Protein AF-A0A9N9SP13-F1 (afdb_monomer)

Sequence (137 aa):
MFTTKSRHESIASAFSNCKQQSDLKALKTDQYPTENHGEEDGYGEEEIQNLCKRFKLNNTKISNCFRGYVEANSPSRVPKDLISMLNCTKPIPCSSSECERSFSLISEIMTDLRTRFLTRHVSSLIFIKQHIPSINE

Radius of gyration: 21.67 Å; Cα contacts (8 Å, |Δi|>4): 60; chains: 1; bounding box: 56×26×66 Å

Organism: Diabrotica balteata (NCBI:txid107213)

Foldseek 3Di:
DDDDPPPPPPPPVCVPVVLLLVLCVLVPPVPQDPDCPPDDDLRSLVSLQVLCVVVVHDSVVQSVQVVVCSVVSDPPDRDPSVVVSVVVCVVDDSDCVVVVVLVVVLCVCDDPVNPPDDPVVSVVVSVCVVPPPPPDD

Structure (mmCIF, N/CA/C/O backbone):
data_AF-A0A9N9SP13-F1
#
_entry.id   AF-A0A9N9SP13-F1
#
loop_
_atom_site.group_PDB
_atom_site.id
_atom_site.type_symbol
_atom_site.label_atom_id
_atom_site.label_alt_id
_atom_site.label_comp_id
_atom_site.label_asym_id
_atom_site.label_entity_id
_atom_site.label_seq_id
_atom_site.pdbx_PDB_ins_code
_atom_site.Cartn_x
_atom_site.Cartn_y
_atom_site.Cartn_z
_atom_site.occupancy
_atom_site.B_iso_or_equiv
_atom_site.auth_seq_id
_atom_site.auth_comp_id
_atom_site.auth_asym_id
_atom_site.auth_atom_id
_atom_site.pd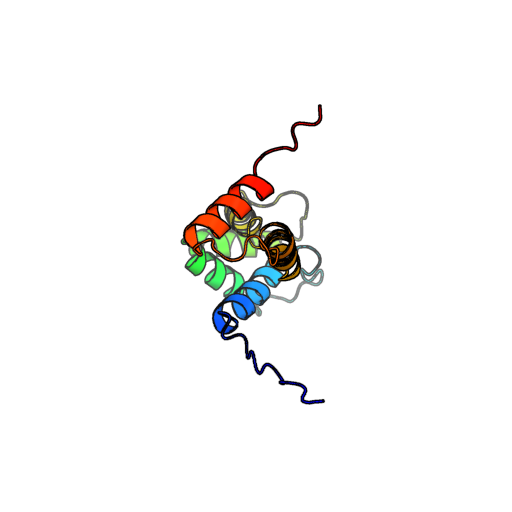bx_PDB_model_num
ATOM 1 N N . MET A 1 1 ? 2.811 15.475 45.172 1.00 37.50 1 MET A N 1
ATOM 2 C CA . MET A 1 1 ? 2.350 15.619 43.775 1.00 37.50 1 MET A CA 1
ATOM 3 C C . MET A 1 1 ? 3.271 14.765 42.918 1.00 37.50 1 MET A C 1
ATOM 5 O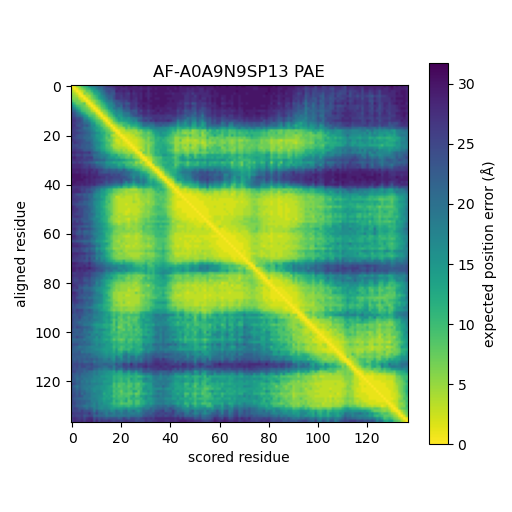 O . MET A 1 1 ? 4.391 15.173 42.652 1.00 37.50 1 MET A O 1
ATOM 9 N N . PHE A 1 2 ? 2.871 13.526 42.632 1.00 32.44 2 PHE A N 1
ATOM 10 C CA . PHE A 1 2 ? 3.700 12.561 41.906 1.00 32.44 2 PHE A CA 1
ATOM 11 C C . PHE A 1 2 ? 3.215 12.504 40.459 1.00 32.44 2 PHE A C 1
ATOM 13 O O . PHE A 1 2 ? 2.083 12.101 40.208 1.00 32.44 2 PHE A O 1
ATOM 20 N N . THR A 1 3 ? 4.042 12.955 39.518 1.00 44.81 3 THR A N 1
ATOM 21 C CA . THR A 1 3 ? 3.758 12.842 38.086 1.00 44.81 3 THR A CA 1
ATOM 22 C C . THR A 1 3 ? 4.311 11.508 37.591 1.00 44.81 3 THR A C 1
ATOM 24 O O . THR A 1 3 ? 5.516 11.263 37.592 1.00 44.81 3 THR A O 1
ATOM 27 N N . THR A 1 4 ? 3.431 10.597 37.188 1.00 44.50 4 THR A N 1
ATOM 28 C CA . THR A 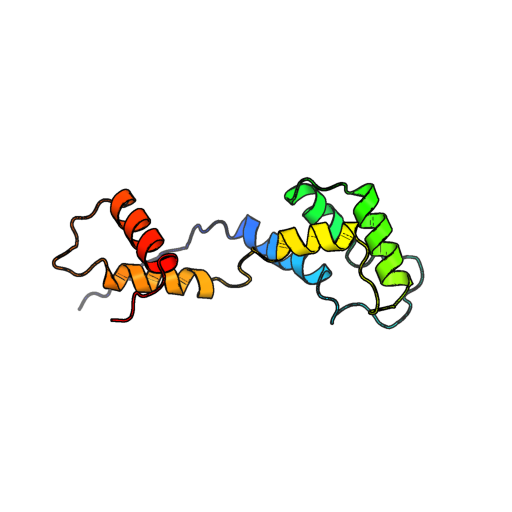1 4 ? 3.830 9.362 36.511 1.00 44.50 4 THR A CA 1
ATOM 29 C C . THR A 1 4 ? 4.219 9.702 35.076 1.00 44.50 4 THR A C 1
ATOM 31 O O . THR A 1 4 ? 3.358 9.996 34.247 1.00 44.50 4 THR A O 1
ATOM 34 N N . LYS A 1 5 ? 5.519 9.679 34.759 1.00 41.41 5 LYS A N 1
ATOM 35 C CA . LYS A 1 5 ? 5.977 9.692 33.364 1.00 41.41 5 LYS A CA 1
ATOM 36 C C . LYS A 1 5 ? 5.597 8.363 32.712 1.00 41.41 5 LYS A C 1
ATOM 38 O O . LYS A 1 5 ? 6.216 7.337 32.971 1.00 41.41 5 LYS A O 1
ATOM 43 N N . SER A 1 6 ? 4.585 8.401 31.851 1.00 36.47 6 SER A N 1
ATOM 44 C CA . SER A 1 6 ? 4.293 7.333 30.897 1.00 36.47 6 SER A CA 1
ATOM 45 C C . SER A 1 6 ? 5.443 7.243 29.891 1.00 36.47 6 SER A C 1
ATOM 47 O O . SER A 1 6 ? 5.594 8.110 29.030 1.00 36.47 6 SER A O 1
ATOM 49 N N . ARG A 1 7 ? 6.262 6.195 29.998 1.00 42.34 7 ARG A N 1
ATOM 50 C CA . ARG A 1 7 ? 7.212 5.798 28.955 1.00 42.34 7 ARG A CA 1
ATOM 51 C C . ARG A 1 7 ? 6.489 4.867 27.984 1.00 42.34 7 ARG A C 1
ATOM 53 O O . ARG A 1 7 ? 6.734 3.668 27.963 1.00 42.34 7 ARG A O 1
ATOM 60 N N . HIS A 1 8 ? 5.565 5.418 27.205 1.00 41.88 8 HIS A N 1
ATOM 61 C CA . HIS A 1 8 ? 5.104 4.743 25.999 1.00 41.88 8 HIS A CA 1
ATOM 62 C C . HIS A 1 8 ? 6.120 5.042 24.895 1.00 41.88 8 HIS A C 1
ATOM 64 O O . HIS A 1 8 ? 5.969 5.981 24.121 1.00 41.88 8 HIS A O 1
ATOM 70 N N . GLU A 1 9 ? 7.189 4.246 24.837 1.00 41.78 9 GLU A N 1
ATOM 71 C CA . GLU A 1 9 ? 7.791 3.973 23.536 1.00 41.78 9 GLU A CA 1
ATOM 72 C C . GLU A 1 9 ? 6.729 3.202 22.756 1.00 41.78 9 GLU A C 1
ATOM 74 O O . GLU A 1 9 ? 6.401 2.053 23.061 1.00 41.78 9 GLU A O 1
ATOM 79 N N . SER A 1 10 ? 6.118 3.882 21.792 1.00 39.66 10 SER A N 1
ATOM 80 C CA . SER A 1 10 ? 5.297 3.242 20.785 1.00 39.66 10 SER A CA 1
ATOM 81 C C . SER A 1 10 ? 6.186 2.236 20.063 1.00 39.66 10 SER A C 1
ATOM 83 O O . SER A 1 10 ? 6.888 2.594 19.120 1.00 39.66 10 SER A O 1
ATOM 85 N N . ILE A 1 11 ? 6.092 0.955 20.419 1.00 42.44 11 ILE A N 1
ATOM 86 C CA . ILE A 1 11 ? 6.352 -0.130 19.465 1.00 42.44 11 ILE A CA 1
ATOM 87 C C . ILE A 1 11 ? 5.162 -0.138 18.493 1.00 42.44 11 ILE A C 1
ATOM 89 O O . ILE A 1 11 ? 4.432 -1.110 18.332 1.00 42.44 11 ILE A O 1
ATOM 93 N N . ALA A 1 12 ? 4.911 1.014 17.873 1.00 39.44 12 ALA A N 1
ATOM 94 C CA . ALA A 1 12 ? 4.277 1.035 16.585 1.00 39.44 12 ALA A CA 1
ATOM 95 C C . ALA A 1 12 ? 5.231 0.288 15.656 1.00 39.44 12 ALA A C 1
ATOM 97 O O . ALA A 1 12 ? 6.447 0.267 15.852 1.00 39.44 12 ALA A O 1
ATOM 98 N N . SER A 1 13 ? 4.676 -0.302 14.620 1.00 43.38 13 SER A N 1
ATOM 99 C CA . SER A 1 13 ? 5.343 -0.815 13.430 1.00 43.38 13 SER A CA 1
ATOM 100 C C . SER A 1 13 ? 6.132 0.278 12.669 1.00 43.38 13 SER A C 1
ATOM 102 O O . SER A 1 13 ? 6.011 0.447 11.458 1.00 43.38 13 SER A O 1
ATOM 104 N N . ALA A 1 14 ? 6.954 1.056 13.377 1.00 39.59 14 ALA A N 1
ATOM 105 C CA . ALA A 1 14 ? 7.739 2.182 12.896 1.00 39.59 14 ALA A CA 1
ATOM 106 C C . ALA A 1 14 ? 8.792 1.740 11.871 1.00 39.59 14 ALA A C 1
ATOM 108 O O . ALA A 1 14 ? 9.136 2.505 10.973 1.00 39.59 14 ALA A O 1
ATOM 109 N N . PHE A 1 15 ? 9.234 0.481 11.935 1.00 37.31 15 PHE A N 1
ATOM 110 C CA . PHE A 1 15 ? 10.200 -0.069 10.987 1.00 37.31 15 PHE A CA 1
ATOM 111 C C . PHE A 1 15 ? 9.620 -0.343 9.590 1.00 37.31 15 PHE A C 1
ATOM 113 O O . PHE A 1 15 ? 10.347 -0.222 8.607 1.00 37.31 15 PHE A O 1
ATOM 120 N N . SER A 1 16 ? 8.326 -0.659 9.452 1.00 48.81 16 SER A N 1
ATOM 121 C CA . SER A 1 16 ? 7.716 -0.958 8.144 1.00 48.81 16 SER A CA 1
ATOM 122 C C . SER A 1 16 ? 7.047 0.254 7.487 1.00 48.81 16 SER A C 1
ATOM 124 O O . SER A 1 16 ? 7.067 0.363 6.255 1.00 48.81 16 SER A O 1
ATOM 126 N N . ASN A 1 17 ? 6.519 1.188 8.289 1.00 51.03 17 ASN A N 1
ATOM 127 C CA . ASN A 1 17 ? 5.854 2.397 7.791 1.00 51.03 17 ASN A CA 1
ATOM 128 C C . ASN A 1 17 ? 6.836 3.474 7.304 1.00 51.03 17 ASN A C 1
ATOM 130 O O . ASN A 1 17 ? 6.583 4.083 6.268 1.00 51.03 17 ASN A O 1
ATOM 134 N N . CYS A 1 18 ? 7.982 3.657 7.975 1.00 56.75 18 CYS A N 1
ATOM 135 C CA . CYS A 1 18 ? 9.027 4.597 7.544 1.00 56.75 18 CYS A CA 1
ATOM 136 C C . CYS A 1 18 ? 9.494 4.301 6.111 1.00 56.75 18 CYS A C 1
ATOM 138 O O . CYS A 1 18 ? 9.482 5.181 5.250 1.00 56.75 18 CYS A O 1
ATOM 140 N N . LYS A 1 19 ? 9.812 3.029 5.832 1.00 65.06 19 LYS A N 1
ATOM 141 C CA . LYS A 1 19 ? 10.307 2.627 4.513 1.00 65.06 19 LYS A CA 1
ATOM 142 C C . LYS A 1 19 ? 9.224 2.709 3.431 1.00 65.06 19 LYS A C 1
ATOM 144 O O . LYS A 1 19 ? 9.508 3.038 2.294 1.00 65.06 19 LYS A O 1
ATOM 149 N N . GLN A 1 20 ? 7.957 2.468 3.772 1.00 68.94 20 GLN A N 1
ATOM 150 C CA . GLN A 1 20 ? 6.861 2.655 2.813 1.00 68.94 20 GLN A CA 1
ATOM 151 C C . GLN A 1 20 ? 6.672 4.125 2.430 1.00 68.94 20 GLN A C 1
ATOM 153 O O . GLN A 1 20 ? 6.412 4.435 1.272 1.00 68.94 20 GLN A O 1
ATOM 158 N N . GLN A 1 21 ? 6.790 5.024 3.408 1.00 67.81 21 GLN A N 1
ATOM 159 C CA . GLN A 1 21 ? 6.672 6.461 3.184 1.00 67.81 21 GLN A CA 1
ATOM 160 C C . GLN A 1 21 ? 7.852 7.016 2.385 1.00 67.81 21 GLN A C 1
ATOM 162 O O . GLN A 1 21 ? 7.644 7.941 1.605 1.00 67.81 21 GLN A O 1
ATOM 167 N N . SER A 1 22 ? 9.065 6.469 2.545 1.00 72.50 22 SER A N 1
ATOM 168 C CA . SER A 1 22 ? 10.194 6.813 1.673 1.00 72.50 22 SER A CA 1
ATOM 169 C C . SER A 1 22 ? 9.973 6.314 0.248 1.00 72.50 22 SER A C 1
ATOM 171 O O . SER A 1 22 ? 10.103 7.112 -0.673 1.00 72.50 22 SER A O 1
ATOM 173 N N . ASP A 1 23 ? 9.541 5.059 0.078 1.00 77.31 23 ASP A N 1
ATOM 174 C CA . ASP A 1 23 ? 9.287 4.466 -1.242 1.00 77.31 23 ASP A CA 1
ATOM 175 C C . ASP A 1 23 ? 8.187 5.252 -2.004 1.00 77.31 23 ASP A C 1
ATOM 177 O O . ASP A 1 23 ? 8.273 5.467 -3.210 1.00 77.31 23 ASP A O 1
ATOM 181 N N . LEU A 1 24 ? 7.167 5.766 -1.298 1.00 78.25 24 LEU A N 1
ATOM 182 C CA . LEU A 1 24 ? 6.095 6.588 -1.884 1.00 78.25 24 LEU A CA 1
ATOM 183 C C . LEU A 1 24 ? 6.561 7.961 -2.399 1.00 78.25 24 LEU A C 1
ATOM 185 O O . LEU A 1 24 ? 5.853 8.564 -3.206 1.00 78.25 24 LEU A O 1
ATOM 189 N N . LYS A 1 25 ? 7.710 8.483 -1.945 1.00 75.19 25 LYS A N 1
ATOM 190 C CA . LYS A 1 25 ? 8.224 9.782 -2.419 1.00 75.19 25 LYS A CA 1
ATOM 191 C C . LYS A 1 25 ? 8.664 9.717 -3.879 1.00 75.19 25 LYS A C 1
ATOM 193 O O . LYS A 1 25 ? 8.444 10.684 -4.592 1.00 75.19 25 LYS A O 1
ATOM 198 N N . ALA A 1 26 ? 9.159 8.572 -4.348 1.00 73.50 26 ALA A N 1
ATOM 199 C CA . ALA A 1 26 ? 9.553 8.374 -5.747 1.00 73.50 26 ALA A CA 1
ATOM 200 C C . ALA A 1 26 ? 8.380 8.488 -6.748 1.00 73.50 26 ALA A C 1
ATOM 202 O O . ALA A 1 26 ? 8.587 8.621 -7.953 1.00 73.50 26 ALA A O 1
ATOM 203 N N . LEU A 1 27 ? 7.134 8.444 -6.259 1.00 73.12 27 LEU A N 1
ATOM 204 C CA . LEU A 1 27 ? 5.919 8.611 -7.063 1.00 73.12 27 LEU A CA 1
ATOM 205 C C . LEU A 1 27 ? 5.420 10.060 -7.149 1.00 73.12 27 LEU A C 1
ATOM 207 O O . LEU A 1 27 ? 4.447 10.334 -7.856 1.00 73.12 27 LEU A O 1
ATOM 211 N N . LYS A 1 28 ? 6.045 10.987 -6.418 1.00 69.94 28 LYS A N 1
ATO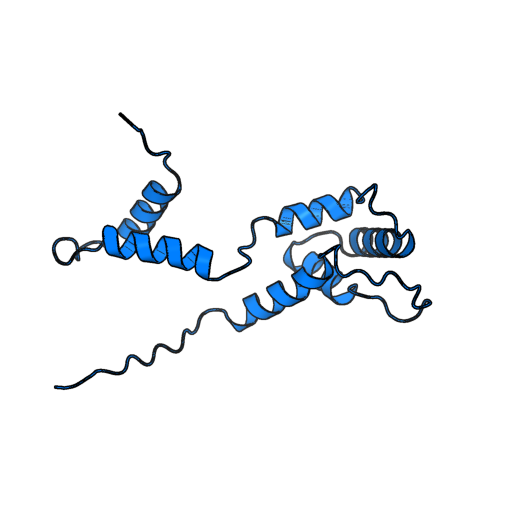M 212 C CA . LYS A 1 28 ? 5.672 12.400 -6.413 1.00 69.94 28 LYS A CA 1
ATOM 213 C C . LYS A 1 28 ? 6.165 13.079 -7.685 1.00 69.94 28 LYS A C 1
ATOM 215 O O . LYS A 1 28 ? 7.353 13.318 -7.867 1.00 69.94 28 LYS A O 1
ATOM 220 N N . THR A 1 29 ? 5.222 13.361 -8.583 1.00 62.84 29 THR A N 1
ATOM 221 C CA . THR A 1 29 ? 5.512 13.890 -9.923 1.00 62.84 29 THR A CA 1
ATOM 222 C C . THR A 1 29 ? 6.126 15.291 -9.908 1.00 62.84 29 THR A C 1
ATOM 224 O O . THR A 1 29 ? 6.821 15.662 -10.844 1.00 62.84 29 THR A O 1
ATOM 227 N N . ASP A 1 30 ? 5.930 16.037 -8.823 1.00 60.59 30 ASP A N 1
ATOM 228 C CA . ASP A 1 30 ? 6.532 17.342 -8.543 1.00 60.59 30 ASP A CA 1
ATOM 229 C C . ASP A 1 30 ? 8.043 17.296 -8.256 1.00 60.59 30 ASP A C 1
ATOM 231 O O . ASP A 1 30 ? 8.677 18.347 -8.218 1.00 60.59 30 ASP A O 1
ATOM 235 N N . GLN A 1 31 ? 8.624 16.106 -8.061 1.00 58.75 31 GLN A N 1
ATOM 236 C CA . GLN A 1 31 ? 10.042 15.921 -7.728 1.00 58.75 31 GLN A CA 1
ATOM 237 C C . GLN A 1 31 ? 10.853 15.206 -8.816 1.00 58.75 31 GLN A C 1
ATOM 239 O O . GLN A 1 31 ? 12.031 14.929 -8.586 1.00 58.75 31 GLN A O 1
ATOM 244 N N . TYR A 1 32 ? 10.268 14.905 -9.983 1.00 64.19 32 TYR A N 1
ATOM 245 C CA . TYR A 1 32 ? 11.052 14.298 -11.060 1.00 64.19 32 TYR A CA 1
ATOM 246 C C . TYR A 1 32 ? 12.117 15.280 -11.565 1.00 64.19 32 TYR A C 1
ATOM 248 O O . TYR A 1 32 ? 11.809 16.458 -11.766 1.00 64.19 32 TYR A O 1
ATOM 256 N N . PRO A 1 33 ? 13.365 14.821 -11.764 1.00 59.22 33 PRO A N 1
ATOM 257 C CA . PRO A 1 33 ? 14.418 15.673 -12.291 1.00 59.22 33 PRO A CA 1
ATOM 258 C C . PRO A 1 33 ? 14.041 16.147 -13.701 1.00 59.22 33 PRO A C 1
ATOM 260 O O . PRO A 1 33 ? 13.849 15.346 -14.608 1.00 59.22 33 PRO A O 1
ATOM 263 N N . THR A 1 34 ? 13.928 17.466 -13.876 1.00 57.06 34 THR A N 1
ATOM 264 C CA . THR A 1 34 ? 13.672 18.119 -15.178 1.00 57.06 34 THR A CA 1
ATOM 265 C C . THR A 1 34 ? 14.909 18.088 -16.087 1.00 57.06 34 THR A C 1
ATOM 267 O O . THR A 1 34 ? 14.834 18.380 -17.279 1.00 57.06 34 THR A O 1
ATOM 270 N N . GLU A 1 35 ? 16.067 17.770 -15.513 1.00 55.22 35 GLU A N 1
ATOM 271 C CA . GLU A 1 35 ? 17.364 17.770 -16.177 1.00 55.22 35 GLU A CA 1
ATOM 272 C C . GLU A 1 35 ? 17.700 16.332 -16.563 1.00 55.22 35 GLU A C 1
ATOM 274 O O . GLU A 1 35 ? 17.657 15.435 -15.720 1.00 55.22 35 GLU A O 1
ATOM 279 N N . ASN A 1 36 ? 18.007 16.119 -17.844 1.00 54.16 36 ASN A N 1
ATOM 280 C CA . ASN A 1 36 ? 18.433 14.834 -18.385 1.00 54.16 36 ASN A CA 1
ATOM 281 C C . ASN A 1 36 ? 19.763 14.424 -17.734 1.00 54.16 36 ASN A C 1
ATOM 283 O O . ASN A 1 36 ? 20.836 14.661 -18.291 1.00 54.16 36 ASN A O 1
ATOM 287 N N . HIS A 1 37 ? 19.707 13.821 -16.551 1.00 49.38 37 HIS A N 1
ATOM 288 C CA . HIS A 1 37 ? 20.812 13.023 -16.055 1.00 49.38 37 HIS A CA 1
ATOM 289 C C . HIS A 1 37 ? 20.872 11.795 -16.955 1.00 49.38 37 HIS A C 1
ATOM 291 O O . HIS A 1 37 ? 19.957 10.973 -16.974 1.00 49.38 37 HIS A O 1
ATOM 297 N N . GLY A 1 38 ? 21.898 11.772 -17.804 1.00 43.06 38 GLY A N 1
ATOM 298 C CA . GLY A 1 38 ? 22.126 10.702 -18.758 1.00 43.06 38 GLY A CA 1
ATOM 299 C C . GLY A 1 38 ? 22.124 9.350 -18.061 1.00 43.06 38 GLY A C 1
ATOM 300 O O . GLY A 1 38 ? 22.726 9.224 -17.005 1.00 43.06 38 GLY A O 1
ATOM 301 N N . GLU A 1 39 ? 21.397 8.411 -18.665 1.00 51.22 39 GLU A N 1
ATOM 302 C CA . GLU A 1 39 ? 21.617 6.960 -18.808 1.00 51.22 39 GLU A CA 1
ATOM 303 C C . GLU A 1 39 ? 22.158 6.090 -17.644 1.00 51.22 39 GLU A C 1
ATOM 305 O O . GLU A 1 39 ? 22.091 4.871 -17.776 1.00 51.22 39 GLU A O 1
ATOM 310 N N . GLU A 1 40 ? 22.622 6.613 -16.506 1.00 52.78 40 GLU A N 1
ATOM 311 C CA . GLU A 1 40 ? 23.384 5.831 -15.519 1.00 52.78 40 GLU A CA 1
ATOM 312 C C . GLU A 1 40 ? 22.748 5.704 -14.128 1.00 52.78 40 GLU A C 1
ATOM 314 O O . GLU A 1 40 ? 22.995 4.696 -13.473 1.00 52.78 40 GLU A O 1
ATOM 319 N N . ASP A 1 41 ? 21.850 6.597 -13.699 1.00 55.81 41 ASP A N 1
ATOM 320 C CA . ASP A 1 41 ? 21.194 6.461 -12.390 1.00 55.81 41 ASP A CA 1
ATOM 321 C C . ASP A 1 41 ? 19.676 6.319 -12.546 1.00 55.81 41 ASP A C 1
ATOM 323 O O . ASP A 1 41 ? 18.949 7.288 -12.772 1.00 55.81 41 ASP A O 1
ATOM 327 N N . GLY A 1 42 ? 19.184 5.082 -12.426 1.00 65.50 42 GLY A N 1
ATOM 328 C CA . GLY A 1 42 ? 17.763 4.722 -12.445 1.00 65.50 42 GLY A CA 1
ATOM 329 C C . GLY A 1 42 ? 16.985 5.336 -11.276 1.00 65.50 42 GLY A C 1
ATOM 330 O O . GLY A 1 42 ? 16.651 4.647 -10.309 1.00 65.50 42 GLY A O 1
ATOM 331 N N . TYR A 1 43 ? 16.698 6.638 -11.361 1.00 73.38 43 TYR A N 1
ATOM 332 C CA . TYR A 1 43 ? 15.994 7.405 -10.335 1.00 73.38 43 TYR A CA 1
ATOM 333 C C . TYR A 1 43 ? 14.682 6.725 -9.955 1.00 73.38 43 TYR A C 1
ATOM 335 O O . TYR A 1 43 ? 13.812 6.537 -10.802 1.00 73.38 43 TYR A O 1
ATOM 343 N N . GLY A 1 44 ? 14.514 6.386 -8.677 1.00 76.19 44 GLY A N 1
ATOM 344 C CA . GLY A 1 44 ? 13.267 5.826 -8.163 1.00 76.19 44 GLY A CA 1
ATOM 345 C C . GLY A 1 44 ? 13.015 4.359 -8.528 1.00 76.19 44 GLY A C 1
ATOM 346 O O . GLY A 1 44 ? 11.980 3.822 -8.134 1.00 76.19 44 GLY A O 1
ATOM 347 N N . GLU A 1 45 ? 13.892 3.692 -9.292 1.00 81.75 45 GLU A N 1
ATOM 348 C CA . GLU A 1 45 ? 13.635 2.324 -9.760 1.00 81.75 45 GLU A CA 1
ATOM 349 C C . GLU A 1 45 ? 13.607 1.323 -8.598 1.00 81.75 45 GLU A C 1
ATOM 351 O O . GLU A 1 45 ? 12.721 0.465 -8.550 1.00 81.75 45 GLU A O 1
ATOM 356 N N . GLU A 1 46 ? 14.509 1.452 -7.621 1.00 84.44 46 GLU A N 1
ATOM 357 C CA . GLU A 1 46 ? 14.518 0.596 -6.428 1.00 84.44 46 GLU A CA 1
ATOM 358 C C . GLU A 1 46 ? 13.217 0.756 -5.624 1.00 84.44 46 GLU A C 1
ATOM 360 O O . GLU A 1 46 ? 12.596 -0.229 -5.208 1.00 84.44 46 GLU A O 1
ATOM 365 N N . GLU A 1 47 ? 12.755 1.993 -5.454 1.00 86.38 47 GLU A N 1
ATOM 366 C CA . GLU A 1 47 ? 11.512 2.330 -4.773 1.00 86.38 47 GLU A CA 1
ATOM 367 C C . GLU A 1 47 ? 10.307 1.742 -5.511 1.00 86.38 47 GLU A C 1
ATOM 369 O O . GLU A 1 47 ? 9.462 1.091 -4.888 1.00 86.38 47 GLU A O 1
ATOM 374 N N . ILE A 1 48 ? 10.249 1.869 -6.842 1.00 86.50 48 ILE A N 1
ATOM 375 C CA . ILE A 1 48 ? 9.201 1.244 -7.658 1.00 86.50 48 ILE A CA 1
ATOM 376 C C . ILE A 1 48 ? 9.237 -0.278 -7.522 1.00 86.50 48 ILE A C 1
ATOM 378 O O . ILE A 1 48 ? 8.186 -0.907 -7.352 1.00 86.50 48 ILE A O 1
ATOM 382 N N . GLN A 1 49 ? 10.420 -0.893 -7.535 1.00 87.44 49 GLN A N 1
ATOM 383 C CA . GLN A 1 49 ? 10.546 -2.336 -7.362 1.00 87.44 49 GLN A CA 1
ATOM 384 C C . GLN A 1 49 ? 10.060 -2.788 -5.977 1.00 87.44 49 GLN A C 1
ATOM 386 O O . GLN A 1 49 ? 9.369 -3.810 -5.868 1.00 87.44 49 GLN A O 1
ATOM 391 N N . ASN A 1 50 ? 10.377 -2.030 -4.927 1.00 87.12 50 ASN A N 1
ATOM 392 C CA . ASN A 1 50 ? 9.922 -2.286 -3.564 1.00 87.12 50 ASN A CA 1
ATOM 393 C C . ASN A 1 50 ? 8.399 -2.139 -3.443 1.00 87.12 50 ASN A C 1
ATOM 395 O O . ASN A 1 50 ? 7.744 -3.013 -2.866 1.00 87.12 50 ASN A O 1
ATOM 399 N N . LEU A 1 51 ? 7.809 -1.107 -4.050 1.00 86.12 51 LEU A N 1
ATOM 400 C CA . LEU A 1 51 ? 6.356 -0.928 -4.093 1.00 86.12 51 LEU A CA 1
ATOM 401 C C . LEU A 1 51 ? 5.668 -2.053 -4.872 1.00 86.12 51 LEU A C 1
ATOM 403 O O . LEU A 1 51 ? 4.678 -2.606 -4.393 1.00 86.12 51 LEU A O 1
ATOM 407 N N . CYS A 1 52 ? 6.218 -2.474 -6.013 1.00 87.94 52 CYS A N 1
ATOM 408 C CA . CYS A 1 52 ? 5.684 -3.601 -6.779 1.00 87.94 52 CYS A CA 1
ATOM 409 C C . CYS A 1 52 ? 5.683 -4.898 -5.962 1.00 87.94 52 CYS A C 1
ATOM 411 O O . CYS A 1 52 ? 4.689 -5.626 -5.972 1.00 87.94 52 CYS A O 1
ATOM 413 N N . LYS A 1 53 ? 6.757 -5.168 -5.205 1.00 88.56 53 LYS A N 1
ATOM 414 C CA . LYS A 1 53 ? 6.833 -6.324 -4.294 1.00 88.56 53 LYS A CA 1
ATOM 415 C C . LYS A 1 53 ? 5.772 -6.243 -3.191 1.00 88.56 53 LYS A C 1
ATOM 417 O O . LYS A 1 53 ? 5.112 -7.242 -2.915 1.00 88.56 53 LYS A O 1
ATOM 422 N N . ARG A 1 54 ? 5.566 -5.064 -2.590 1.00 85.50 54 ARG A N 1
ATOM 423 C CA . ARG A 1 54 ? 4.569 -4.851 -1.522 1.00 85.50 54 ARG A CA 1
ATOM 424 C C . ARG A 1 54 ? 3.131 -5.007 -2.017 1.00 85.50 54 ARG A C 1
ATOM 426 O O . ARG A 1 54 ? 2.340 -5.697 -1.380 1.00 85.50 54 ARG A O 1
ATOM 433 N N . PHE A 1 55 ? 2.799 -4.398 -3.153 1.00 86.06 55 PHE A N 1
ATOM 434 C CA . PHE A 1 55 ? 1.451 -4.437 -3.729 1.00 86.06 55 PHE A CA 1
ATOM 435 C C . PHE A 1 55 ? 1.183 -5.677 -4.590 1.00 86.06 55 PHE A C 1
ATOM 437 O O . PHE A 1 55 ? 0.081 -5.817 -5.115 1.00 86.06 55 PHE A O 1
ATOM 444 N N . LYS A 1 56 ? 2.162 -6.584 -4.728 1.00 87.44 56 LYS A N 1
ATOM 445 C CA . LYS A 1 56 ? 2.085 -7.784 -5.579 1.00 87.44 56 LYS A CA 1
ATOM 446 C C . LYS A 1 56 ? 1.724 -7.449 -7.033 1.00 87.44 56 LYS A C 1
ATOM 448 O O . LYS A 1 56 ? 0.911 -8.126 -7.658 1.00 87.44 56 LYS A O 1
ATOM 453 N N . LEU A 1 57 ? 2.330 -6.388 -7.561 1.00 87.62 57 LEU A N 1
ATOM 454 C CA . LEU A 1 57 ? 2.151 -5.943 -8.940 1.00 87.62 57 LEU A CA 1
ATOM 455 C C . LEU A 1 57 ? 3.271 -6.475 -9.844 1.00 87.62 57 LEU A C 1
ATOM 457 O O . LEU A 1 57 ? 4.323 -6.915 -9.376 1.00 87.62 57 LEU A O 1
ATOM 461 N N . ASN A 1 58 ? 3.054 -6.425 -11.159 1.00 88.50 58 ASN A N 1
ATOM 462 C CA . ASN A 1 58 ? 4.046 -6.873 -12.131 1.00 88.50 58 ASN A CA 1
ATOM 463 C C . ASN A 1 58 ? 5.226 -5.886 -12.200 1.00 88.50 58 ASN A C 1
ATOM 465 O O . ASN A 1 58 ? 5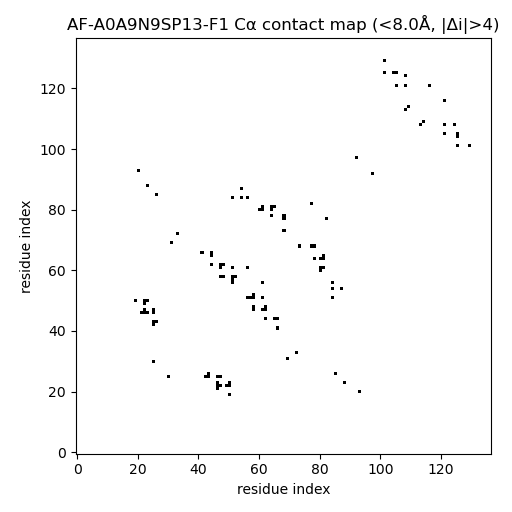.133 -4.838 -12.838 1.00 88.50 58 ASN A O 1
ATOM 469 N N . ASN A 1 59 ? 6.330 -6.262 -11.553 1.00 86.88 59 ASN A N 1
ATOM 470 C CA . ASN A 1 59 ? 7.542 -5.455 -11.433 1.00 86.88 59 ASN A CA 1
ATOM 471 C C . ASN A 1 59 ? 8.139 -5.088 -12.803 1.00 86.88 59 ASN A C 1
ATOM 473 O O . ASN A 1 59 ? 8.324 -3.911 -13.085 1.00 86.88 59 ASN A O 1
ATOM 477 N N . THR A 1 60 ? 8.342 -6.063 -13.696 1.00 85.69 60 THR A N 1
ATOM 478 C CA . THR A 1 60 ? 8.992 -5.814 -14.995 1.00 85.69 60 THR A CA 1
ATOM 479 C C . THR A 1 60 ? 8.177 -4.868 -15.868 1.00 85.69 60 THR A C 1
ATOM 481 O O . THR A 1 60 ? 8.727 -3.983 -16.521 1.00 85.69 60 THR A O 1
ATOM 484 N N . LYS A 1 61 ? 6.8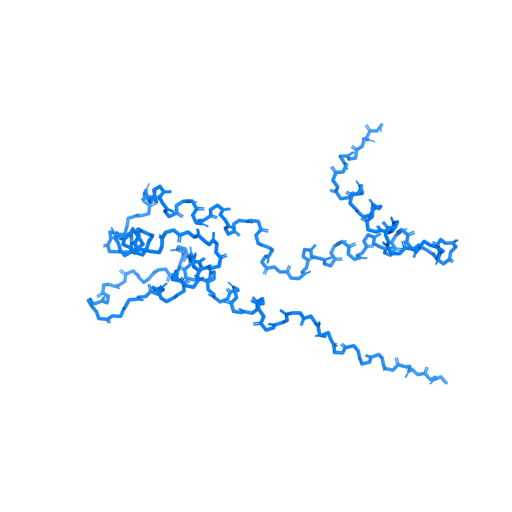49 -5.017 -15.860 1.00 86.50 61 LYS A N 1
ATOM 485 C CA . LYS A 1 61 ? 5.952 -4.150 -16.625 1.00 86.50 61 LYS A CA 1
ATOM 486 C C . LYS A 1 61 ? 5.952 -2.723 -16.078 1.00 86.50 61 LYS A C 1
ATOM 488 O O . LYS A 1 61 ? 6.066 -1.775 -16.848 1.00 86.50 61 LYS A O 1
ATOM 493 N N . ILE A 1 62 ? 5.840 -2.576 -14.759 1.00 86.19 62 ILE A N 1
ATOM 494 C CA . ILE A 1 62 ? 5.731 -1.267 -14.113 1.00 86.19 62 ILE A CA 1
ATOM 495 C C . ILE A 1 62 ? 7.055 -0.508 -14.168 1.00 86.19 62 ILE A C 1
ATOM 497 O O . ILE A 1 62 ? 7.023 0.666 -14.520 1.00 86.19 62 ILE A O 1
ATOM 501 N N . SER A 1 63 ? 8.198 -1.150 -13.913 1.00 85.44 63 SER A N 1
ATOM 502 C CA . SER A 1 63 ? 9.512 -0.496 -14.005 1.00 85.44 63 SER A CA 1
ATOM 503 C C . SER A 1 63 ? 9.801 0.006 -15.420 1.00 85.44 63 SER A C 1
ATOM 505 O O . SER A 1 63 ? 10.214 1.148 -15.593 1.00 85.44 63 SER A O 1
ATOM 507 N N . ASN A 1 64 ? 9.482 -0.786 -16.452 1.00 84.06 64 ASN A N 1
ATOM 508 C CA . ASN A 1 64 ? 9.624 -0.345 -17.843 1.00 84.06 64 ASN A CA 1
ATOM 509 C C . ASN A 1 64 ? 8.691 0.831 -18.181 1.00 84.06 64 ASN A C 1
ATOM 511 O O . ASN A 1 64 ? 9.107 1.777 -18.846 1.00 84.06 64 ASN A O 1
ATOM 515 N N . CYS A 1 65 ? 7.435 0.796 -17.717 1.00 84.56 65 CYS A N 1
ATOM 516 C CA . CYS A 1 65 ? 6.501 1.910 -17.897 1.00 84.56 65 CYS A CA 1
ATOM 517 C C . CYS A 1 65 ? 6.935 3.171 -17.144 1.00 84.56 65 CYS A C 1
ATOM 519 O O . CYS A 1 65 ? 6.711 4.273 -17.635 1.00 84.56 65 CYS A O 1
ATOM 521 N N . PHE A 1 66 ? 7.514 3.012 -15.957 1.00 83.88 66 PHE A N 1
ATOM 522 C CA . PHE A 1 66 ? 8.012 4.104 -15.136 1.00 83.88 66 PHE A CA 1
ATOM 523 C C 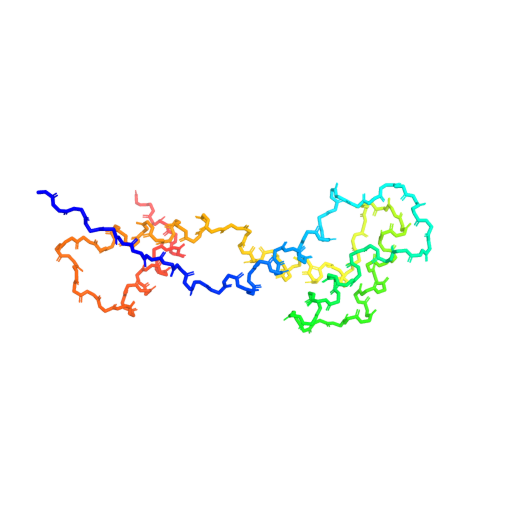. PHE A 1 66 ? 9.228 4.768 -15.780 1.00 83.88 66 PHE A C 1
ATOM 525 O O . PHE A 1 66 ? 9.218 5.982 -15.960 1.00 83.88 66 PHE A O 1
ATOM 532 N N . ARG A 1 67 ? 10.204 3.976 -16.238 1.00 82.50 67 ARG A N 1
ATOM 533 C CA . ARG A 1 67 ? 11.363 4.477 -16.983 1.00 82.50 67 ARG A CA 1
ATOM 534 C C . ARG A 1 67 ? 10.936 5.281 -18.213 1.00 82.50 67 ARG A C 1
ATOM 536 O O . ARG A 1 67 ? 11.316 6.437 -18.340 1.00 82.50 67 ARG A O 1
ATOM 543 N N . GLY A 1 68 ? 10.044 4.730 -19.040 1.00 80.75 68 GLY A N 1
ATOM 544 C CA . GLY A 1 68 ? 9.530 5.446 -20.213 1.00 80.75 68 GLY A CA 1
ATOM 545 C C . GLY A 1 68 ? 8.706 6.697 -19.874 1.00 80.75 68 GLY A C 1
ATOM 546 O O . GLY A 1 68 ? 8.620 7.613 -20.686 1.00 80.75 68 GLY A O 1
ATOM 547 N N . TYR A 1 69 ? 8.097 6.762 -18.686 1.00 79.25 69 TYR A N 1
ATOM 548 C CA . TYR A 1 69 ? 7.381 7.953 -18.218 1.00 79.25 69 TYR A CA 1
ATOM 549 C C . TYR A 1 69 ? 8.340 9.070 -17.781 1.00 79.25 69 TYR A C 1
ATOM 551 O O . TYR A 1 69 ? 8.096 10.228 -18.117 1.00 79.25 69 TYR A O 1
ATOM 559 N N . VAL A 1 70 ? 9.428 8.720 -17.085 1.00 78.56 70 VAL A N 1
ATOM 560 C CA . VAL A 1 70 ? 10.492 9.658 -16.690 1.00 78.56 70 VAL A CA 1
ATOM 561 C C . VAL A 1 70 ? 11.232 10.178 -17.928 1.00 78.56 70 VAL A C 1
ATOM 563 O O . VAL A 1 70 ? 11.330 11.385 -18.112 1.00 78.56 70 VAL A O 1
ATOM 566 N N . GLU A 1 71 ? 11.652 9.290 -18.834 1.00 77.44 71 GLU A N 1
ATOM 567 C CA . GLU A 1 71 ? 12.347 9.653 -20.083 1.00 77.44 71 GLU A CA 1
ATOM 568 C C . GLU A 1 71 ? 11.514 10.576 -20.986 1.00 77.44 71 GLU A C 1
ATOM 570 O O . GLU A 1 71 ? 12.043 11.485 -21.623 1.00 77.44 71 GLU A O 1
ATOM 575 N N . ALA A 1 72 ? 10.196 10.362 -21.048 1.00 74.19 72 ALA A N 1
ATOM 576 C CA . ALA A 1 72 ? 9.318 11.158 -21.898 1.00 74.19 72 ALA A CA 1
ATOM 577 C C . ALA A 1 72 ? 9.114 12.596 -21.395 1.00 74.19 72 ALA A C 1
ATOM 579 O O . ALA A 1 72 ? 8.575 13.405 -22.157 1.00 74.19 72 ALA A O 1
ATOM 580 N N . ASN A 1 73 ? 9.463 12.908 -20.135 1.00 67.88 73 ASN A N 1
ATOM 581 C CA . ASN A 1 73 ? 9.278 14.222 -19.496 1.00 67.88 73 ASN A CA 1
ATOM 582 C C . ASN A 1 73 ? 7.909 14.868 -19.806 1.00 67.88 73 ASN A C 1
ATOM 584 O O . ASN A 1 73 ? 7.767 16.083 -19.947 1.00 67.88 73 ASN A O 1
ATOM 588 N N . SER A 1 74 ? 6.878 14.032 -19.964 1.00 62.28 74 SER A N 1
ATOM 589 C CA . SER A 1 74 ? 5.583 14.423 -20.515 1.00 62.28 74 SER A CA 1
ATOM 590 C C . SER A 1 74 ? 4.497 14.229 -19.458 1.00 62.28 74 SER A C 1
ATOM 592 O O . SER A 1 74 ? 4.006 13.111 -19.282 1.00 62.28 74 SER A O 1
ATOM 594 N N . PRO A 1 75 ? 4.032 15.303 -18.792 1.00 62.50 75 PRO A N 1
ATOM 595 C CA . PRO A 1 75 ? 3.012 15.206 -17.743 1.00 62.50 75 PRO A CA 1
ATOM 596 C C . PRO A 1 75 ? 1.615 14.855 -18.282 1.00 62.50 75 PRO A C 1
ATOM 598 O O . PRO A 1 75 ? 0.678 14.642 -17.518 1.00 62.50 75 PRO A O 1
ATOM 601 N N . SER A 1 76 ? 1.441 14.815 -19.607 1.00 61.72 76 SER A N 1
ATOM 602 C CA . SER A 1 76 ? 0.119 14.749 -20.232 1.00 61.72 76 SER A CA 1
ATOM 603 C C . 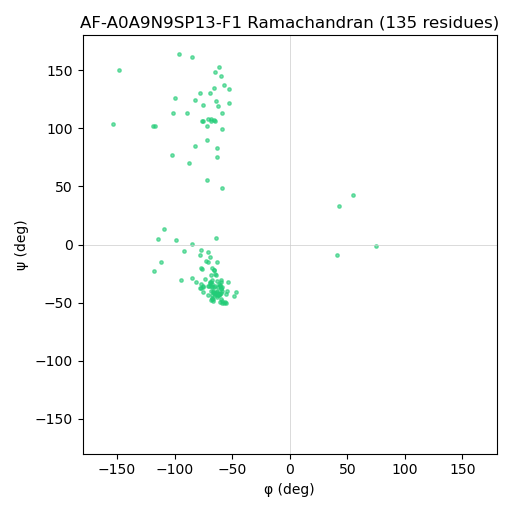SER A 1 76 ? -0.538 13.363 -20.154 1.00 61.72 76 SER A C 1
ATOM 605 O O . SER A 1 76 ? -1.762 13.264 -20.256 1.00 61.72 76 SER A O 1
ATOM 607 N N . ARG A 1 77 ? 0.224 12.272 -19.953 1.00 68.38 77 ARG A N 1
ATOM 608 C CA . ARG A 1 77 ? -0.367 10.923 -19.924 1.00 68.38 77 ARG A CA 1
ATOM 609 C C . ARG A 1 77 ? 0.416 9.908 -19.090 1.00 68.38 77 ARG A C 1
ATOM 611 O O . ARG A 1 77 ? 1.385 9.319 -19.553 1.00 68.38 77 ARG A O 1
ATOM 618 N N . VAL A 1 78 ? -0.102 9.610 -17.899 1.00 75.44 78 VAL A N 1
ATOM 619 C CA . VAL A 1 78 ? 0.379 8.501 -17.060 1.00 75.44 78 VAL A CA 1
ATOM 620 C C . VAL A 1 78 ? 0.012 7.149 -17.711 1.00 75.44 78 VAL A C 1
ATOM 622 O O . VAL A 1 78 ? -1.154 6.946 -18.075 1.00 75.44 78 VAL A O 1
ATOM 625 N N . PRO A 1 79 ? 0.955 6.198 -17.867 1.00 79.44 79 PRO A N 1
ATOM 626 C CA . PRO A 1 79 ? 0.670 4.863 -18.392 1.00 79.44 79 PRO A CA 1
ATOM 627 C C . PRO A 1 79 ? -0.358 4.100 -17.545 1.00 79.44 79 PRO A C 1
ATOM 629 O O . PRO A 1 79 ? -0.350 4.180 -16.318 1.00 79.44 79 PRO A O 1
ATOM 632 N N . LYS A 1 80 ? -1.211 3.288 -18.187 1.00 79.00 80 LYS A N 1
ATOM 633 C CA . LYS A 1 80 ? -2.280 2.516 -17.513 1.00 79.00 80 LYS A CA 1
ATOM 634 C C . LYS A 1 80 ? -1.761 1.641 -16.365 1.00 79.00 80 LYS A C 1
ATOM 636 O O . LYS A 1 80 ? -2.400 1.554 -15.320 1.00 79.00 80 LYS A O 1
ATOM 641 N N . ASP A 1 81 ? -0.602 1.019 -16.552 1.00 79.25 81 ASP A N 1
ATOM 642 C CA . ASP A 1 81 ? 0.010 0.155 -15.541 1.00 79.25 81 ASP A CA 1
ATOM 643 C C . ASP A 1 81 ? 0.543 0.956 -14.347 1.00 79.25 81 ASP A C 1
ATOM 645 O O . ASP A 1 81 ? 0.379 0.537 -13.203 1.00 79.25 81 ASP A O 1
ATOM 649 N N . LEU A 1 82 ? 1.070 2.160 -14.583 1.00 81.88 82 LEU A N 1
ATOM 650 C CA . LEU A 1 82 ? 1.509 3.064 -13.521 1.00 81.88 82 LEU A CA 1
ATOM 651 C C . LEU A 1 82 ? 0.318 3.644 -12.736 1.00 81.88 82 LEU A C 1
ATOM 653 O O . LEU A 1 82 ? 0.376 3.755 -11.514 1.00 81.88 82 LEU A O 1
ATOM 657 N N . ILE A 1 83 ? -0.810 3.909 -13.410 1.00 83.06 83 ILE A N 1
ATOM 658 C CA . ILE A 1 83 ? -2.073 4.308 -12.762 1.00 83.06 83 ILE A CA 1
ATOM 659 C C . ILE A 1 83 ? -2.546 3.241 -11.770 1.00 83.06 83 ILE A C 1
ATOM 661 O O . ILE A 1 83 ? -3.034 3.579 -10.693 1.00 83.06 83 ILE A O 1
ATOM 665 N N . SER A 1 84 ? -2.408 1.959 -12.116 1.00 82.69 84 SER A N 1
ATOM 666 C CA . SER A 1 84 ? -2.818 0.865 -11.230 1.00 82.69 84 SER A CA 1
ATOM 667 C C . SER A 1 84 ? -2.049 0.897 -9.905 1.00 82.69 84 SER A C 1
ATOM 669 O O . SER A 1 84 ? -2.654 0.821 -8.838 1.00 82.69 84 SER A O 1
ATOM 671 N N . MET A 1 85 ? -0.741 1.153 -9.971 1.00 84.25 85 MET A N 1
ATOM 672 C CA . MET A 1 85 ? 0.110 1.315 -8.799 1.00 84.25 85 MET A CA 1
ATOM 673 C C . MET A 1 85 ? -0.233 2.584 -8.011 1.00 84.25 85 MET A C 1
ATOM 675 O O . MET A 1 85 ? -0.364 2.519 -6.792 1.00 84.25 85 MET A O 1
ATOM 679 N N . LEU A 1 86 ? -0.462 3.717 -8.684 1.00 83.38 86 LEU A N 1
ATOM 680 C CA . LEU A 1 86 ? -0.911 4.958 -8.035 1.00 83.38 86 LEU A CA 1
ATOM 681 C C . LEU A 1 86 ? -2.260 4.783 -7.322 1.00 83.38 86 LEU A C 1
ATOM 683 O O . LEU A 1 86 ? -2.496 5.359 -6.266 1.00 83.38 86 LEU A O 1
ATOM 687 N N . ASN A 1 87 ? -3.164 3.969 -7.863 1.00 84.50 87 ASN A N 1
ATOM 688 C CA . ASN A 1 87 ? -4.424 3.663 -7.191 1.00 84.50 87 ASN A CA 1
ATOM 689 C C . ASN A 1 87 ? -4.216 2.832 -5.918 1.00 84.50 87 ASN A C 1
ATOM 691 O O . ASN A 1 87 ? -4.937 3.043 -4.945 1.00 84.50 87 ASN A O 1
ATOM 695 N N . CYS A 1 88 ? -3.221 1.942 -5.894 1.00 83.62 88 CYS A N 1
ATOM 696 C CA . CYS A 1 88 ? -2.844 1.201 -4.691 1.00 83.62 88 CYS A CA 1
ATOM 697 C C . CYS A 1 88 ? -2.223 2.094 -3.608 1.00 83.62 88 CYS A C 1
ATOM 699 O O . CYS A 1 88 ? -2.328 1.761 -2.429 1.00 83.62 88 CYS A O 1
ATOM 701 N N . THR A 1 89 ? -1.602 3.223 -3.975 1.00 81.00 89 THR A N 1
ATOM 702 C CA . THR A 1 89 ? -0.978 4.132 -3.002 1.00 81.00 89 THR A CA 1
ATOM 703 C C . THR A 1 89 ? -1.940 5.143 -2.385 1.00 81.00 89 THR A C 1
ATOM 705 O O . THR A 1 89 ? -1.758 5.505 -1.227 1.00 81.00 89 THR A O 1
ATOM 708 N N . LYS A 1 90 ? -3.002 5.546 -3.095 1.00 80.94 90 LYS A N 1
ATOM 709 C CA . LYS A 1 90 ? -4.041 6.476 -2.601 1.00 80.94 90 LYS A CA 1
ATOM 710 C C . LYS A 1 90 ? -4.627 6.161 -1.213 1.00 80.94 90 LYS A C 1
ATOM 712 O O . LYS A 1 90 ? -4.801 7.104 -0.449 1.00 80.94 90 LYS A O 1
ATOM 717 N N . PRO A 1 91 ? -4.970 4.904 -0.863 1.00 77.50 91 PRO A N 1
ATOM 718 C CA . PRO A 1 91 ? -5.551 4.602 0.446 1.00 77.50 91 PRO A CA 1
ATOM 719 C C . PRO A 1 91 ? -4.523 4.588 1.586 1.00 77.50 91 PRO A C 1
ATOM 721 O O . PRO A 1 91 ? -4.911 4.397 2.736 1.00 77.50 91 PRO A O 1
ATOM 724 N N . ILE A 1 92 ? -3.223 4.744 1.303 1.00 78.81 92 ILE A N 1
ATOM 725 C CA . ILE A 1 92 ? -2.197 4.749 2.346 1.00 78.81 92 ILE A CA 1
ATOM 726 C C . ILE A 1 92 ? -2.251 6.095 3.073 1.00 78.81 92 ILE A C 1
ATOM 728 O O . ILE A 1 92 ? -2.007 7.128 2.447 1.00 78.81 92 ILE A O 1
ATOM 732 N N . PRO A 1 93 ? -2.509 6.114 4.392 1.00 67.06 93 PRO A N 1
ATOM 733 C CA . PRO A 1 93 ? -2.464 7.351 5.150 1.00 67.06 93 PRO A CA 1
ATOM 734 C C . PRO A 1 93 ? -1.035 7.907 5.150 1.00 67.06 93 PRO A C 1
ATOM 736 O O . PRO A 1 93 ? -0.081 7.246 5.565 1.00 67.06 93 PRO A O 1
ATOM 739 N N . CYS A 1 94 ? -0.888 9.147 4.686 1.00 65.69 94 CYS A N 1
ATOM 740 C CA . CYS A 1 94 ? 0.402 9.834 4.614 1.00 65.69 94 CYS A CA 1
ATOM 741 C C . CYS A 1 94 ? 0.877 10.380 5.974 1.00 65.69 94 CYS A C 1
ATOM 743 O O . CYS A 1 94 ? 2.011 10.843 6.072 1.00 65.69 94 CYS A O 1
ATOM 745 N N . SER A 1 95 ? 0.031 10.347 7.012 1.00 66.12 95 SER A N 1
ATOM 746 C CA . SER A 1 95 ? 0.308 10.934 8.328 1.00 66.12 95 SER A CA 1
ATOM 747 C C . SER A 1 95 ? -0.368 10.159 9.462 1.00 66.12 95 SER A C 1
ATOM 749 O O . SER A 1 95 ? -1.455 9.607 9.285 1.00 66.12 95 SER A O 1
ATOM 751 N N . SER A 1 96 ? 0.249 10.170 10.648 1.00 67.94 96 SER A N 1
ATOM 752 C CA . SER A 1 96 ? -0.363 9.676 11.889 1.00 67.94 96 SER A CA 1
ATOM 753 C C . SER A 1 96 ? -1.559 10.519 12.334 1.00 67.94 96 SER A C 1
ATOM 755 O O . SER A 1 96 ? -2.428 10.001 13.030 1.00 67.94 96 SER A O 1
ATOM 757 N N . SER A 1 97 ? -1.651 11.778 11.888 1.00 69.56 97 SER A N 1
ATOM 758 C CA . SER A 1 97 ? -2.755 12.689 12.222 1.00 69.56 97 SER A CA 1
ATOM 759 C C . SER A 1 97 ? -4.124 12.165 11.772 1.00 69.56 97 SER A C 1
ATOM 761 O O . SER A 1 97 ? -5.124 12.375 12.456 1.00 69.56 97 SER A O 1
ATOM 763 N N . GLU A 1 98 ? -4.178 11.421 10.661 1.00 64.88 98 GLU A N 1
ATOM 764 C CA . GLU A 1 98 ? -5.410 10.761 10.200 1.00 64.88 98 GLU A CA 1
ATOM 765 C C . GLU A 1 98 ? -5.878 9.681 11.195 1.00 64.88 98 GLU A C 1
ATOM 767 O O . GLU A 1 98 ? -7.073 9.520 11.451 1.00 64.88 98 GLU A O 1
ATOM 772 N N . CYS A 1 99 ? -4.934 8.977 11.828 1.00 67.62 99 CYS A N 1
ATOM 773 C CA . CYS A 1 99 ? -5.223 7.997 12.874 1.00 67.62 99 CYS A CA 1
ATOM 774 C C . CYS A 1 99 ? -5.581 8.673 14.208 1.00 67.62 99 CYS A C 1
ATOM 776 O O . CYS A 1 99 ? -6.461 8.191 14.920 1.00 67.62 99 CYS A O 1
ATOM 778 N N . GLU A 1 100 ? -4.943 9.798 14.545 1.00 74.44 100 GLU A N 1
ATOM 779 C CA . GLU A 1 100 ? -5.215 10.575 15.766 1.00 74.44 100 GLU A CA 1
ATOM 780 C C . GLU A 1 100 ? -6.664 11.055 15.834 1.00 74.44 100 GLU A C 1
ATOM 782 O O . GLU A 1 100 ? -7.280 10.967 16.895 1.00 74.44 100 GLU A O 1
ATOM 787 N N . ARG A 1 101 ? -7.262 11.429 14.696 1.00 75.88 101 ARG A N 1
ATOM 788 C CA . ARG A 1 101 ? -8.696 11.746 14.620 1.00 75.88 101 ARG A CA 1
ATOM 789 C C . ARG A 1 101 ? -9.569 10.596 15.132 1.00 75.88 101 ARG A C 1
ATOM 791 O O . ARG A 1 101 ? -10.516 10.830 15.880 1.00 75.88 101 ARG A O 1
ATOM 798 N N . SER A 1 102 ? -9.231 9.356 14.775 1.00 73.19 102 SER A N 1
ATOM 799 C CA . SER A 1 102 ? -9.954 8.169 15.246 1.00 73.19 102 SER A CA 1
ATOM 80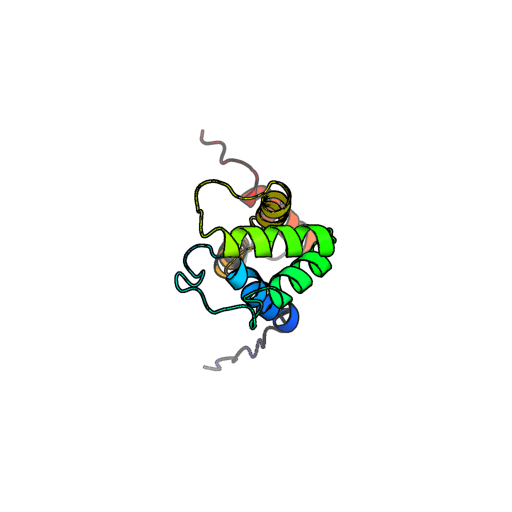0 C C . SER A 1 102 ? -9.754 7.941 16.746 1.00 73.19 102 SER A C 1
ATOM 802 O O . SER A 1 102 ? -10.698 7.559 17.431 1.00 73.19 102 SER A O 1
ATOM 804 N N . PHE A 1 103 ? -8.563 8.228 17.283 1.00 75.12 103 PHE A N 1
ATOM 805 C CA . PHE A 1 103 ? -8.299 8.163 18.725 1.00 75.12 103 PHE A CA 1
ATOM 806 C C . PHE A 1 103 ? -9.054 9.239 19.513 1.00 75.12 103 PHE A C 1
ATOM 808 O O . PHE A 1 103 ? -9.570 8.944 20.589 1.00 75.12 103 PHE A O 1
ATOM 815 N N . SER A 1 104 ? -9.208 10.450 18.975 1.00 80.00 104 SER A N 1
ATOM 816 C CA . SER A 1 104 ? -10.038 11.486 19.604 1.00 80.00 104 SER A CA 1
ATOM 817 C C . SER A 1 104 ? -11.508 11.064 19.710 1.00 80.00 104 SER A C 1
ATOM 819 O O . SER A 1 104 ? -12.147 11.329 20.726 1.00 80.00 104 SER A O 1
ATOM 821 N N . LEU A 1 105 ? -12.036 10.336 18.716 1.00 77.75 105 LEU A N 1
ATOM 822 C CA . LEU A 1 105 ? -13.388 9.762 18.792 1.00 77.75 105 LEU A CA 1
ATOM 823 C C . LEU A 1 105 ? -13.517 8.732 19.922 1.00 77.75 105 LEU A C 1
ATOM 825 O O . LEU A 1 105 ? -14.585 8.615 20.523 1.00 77.75 105 LEU A O 1
ATOM 829 N N . ILE A 1 106 ? -12.439 8.007 20.245 1.00 79.12 106 ILE A N 1
ATOM 830 C CA . ILE A 1 106 ? -12.431 7.065 21.373 1.00 79.12 106 ILE A CA 1
ATOM 831 C C . ILE A 1 106 ? -12.646 7.809 22.679 1.00 79.12 106 ILE A C 1
ATOM 833 O O . ILE A 1 106 ? -13.442 7.339 23.481 1.00 79.12 106 ILE A O 1
ATOM 837 N N . SER A 1 107 ? -12.001 8.959 22.886 1.00 80.12 107 SER A N 1
ATOM 838 C CA . SER A 1 107 ? -12.192 9.766 24.099 1.00 80.12 107 SER A CA 1
ATOM 839 C C . SER A 1 107 ? -13.640 10.228 24.281 1.00 80.12 107 SER A C 1
ATOM 841 O O . SER A 1 107 ? -14.111 10.345 25.405 1.00 80.12 107 SER A O 1
ATOM 843 N N . GLU A 1 108 ? -14.375 10.440 23.190 1.00 77.50 108 GLU A N 1
ATOM 844 C CA . GLU A 1 108 ? -15.800 10.779 23.247 1.00 77.50 108 GLU A CA 1
ATOM 845 C C . GLU A 1 108 ? -16.691 9.554 23.540 1.00 77.50 108 GLU A C 1
ATOM 847 O O . GLU A 1 108 ? -17.709 9.660 24.222 1.00 77.50 108 GLU A O 1
ATOM 852 N N . ILE A 1 109 ? -16.311 8.370 23.047 1.00 75.19 109 ILE A N 1
ATOM 853 C CA . ILE A 1 109 ? -17.014 7.098 23.301 1.00 75.19 109 ILE A CA 1
ATOM 854 C C . ILE A 1 109 ? -16.723 6.575 24.723 1.00 75.19 109 ILE A C 1
ATOM 856 O O . ILE A 1 109 ? -17.595 5.985 25.366 1.00 75.19 109 ILE A O 1
ATOM 860 N N . MET A 1 110 ? -15.500 6.794 25.206 1.00 73.06 110 MET A N 1
ATOM 861 C CA . MET A 1 110 ? -14.959 6.360 26.492 1.00 73.06 110 MET A CA 1
ATOM 862 C C . MET A 1 110 ? -14.946 7.513 27.483 1.00 73.06 110 MET A C 1
ATOM 864 O O . MET A 1 110 ? -13.906 8.099 27.764 1.00 73.06 110 MET A O 1
ATOM 868 N N . THR A 1 111 ? -16.111 7.826 28.037 1.00 70.50 111 THR A N 1
ATOM 869 C CA . THR A 1 111 ? -16.195 8.689 29.219 1.00 70.50 111 THR A CA 1
ATOM 870 C C . THR A 1 111 ? -16.014 7.861 30.491 1.00 70.50 111 THR A C 1
ATOM 872 O O . THR A 1 111 ? -16.232 6.648 30.468 1.00 70.50 111 THR A O 1
ATOM 875 N N . ASP A 1 112 ? -15.681 8.498 31.619 1.00 64.38 112 ASP A N 1
ATOM 876 C CA . ASP A 1 112 ? -15.486 7.817 32.913 1.00 64.38 112 ASP A CA 1
ATOM 877 C C . ASP A 1 112 ? -16.686 6.938 33.321 1.00 64.38 112 ASP A C 1
ATOM 879 O O . ASP A 1 112 ? -16.508 5.861 33.892 1.00 64.38 112 ASP A O 1
ATOM 883 N N . LEU A 1 113 ? -17.908 7.331 32.934 1.00 63.53 113 LEU A N 1
ATOM 884 C CA . LEU A 1 113 ? -19.151 6.575 33.154 1.00 63.53 113 LEU A CA 1
ATOM 885 C C . LEU A 1 113 ? -19.341 5.386 32.187 1.00 63.53 113 LEU A C 1
ATOM 887 O O . LEU A 1 113 ? -20.112 4.472 32.477 1.00 63.53 113 LEU A O 1
ATOM 891 N N . ARG A 1 114 ? -18.657 5.382 31.034 1.00 59.84 114 ARG A N 1
ATOM 892 C CA . ARG A 1 114 ? -18.771 4.392 29.942 1.00 59.84 114 ARG A CA 1
ATOM 893 C C . ARG A 1 114 ? -17.554 3.464 29.807 1.00 59.84 114 ARG A C 1
ATOM 895 O O . ARG A 1 114 ? -17.460 2.708 28.842 1.00 59.84 114 ARG A O 1
ATOM 902 N N . THR A 1 115 ? -16.672 3.441 30.801 1.00 60.84 115 THR A N 1
ATOM 903 C CA . THR A 1 115 ? -15.382 2.715 30.851 1.00 60.84 115 THR A CA 1
ATOM 904 C C . THR A 1 115 ? -15.455 1.178 30.804 1.00 60.84 115 THR A C 1
ATOM 906 O O . THR A 1 115 ? -14.432 0.507 30.916 1.00 60.84 115 THR A O 1
ATOM 909 N N . ARG A 1 116 ? -16.637 0.574 30.616 1.00 68.62 116 ARG A N 1
ATOM 910 C CA . ARG A 1 116 ? -16.832 -0.888 30.697 1.00 68.62 116 ARG A CA 1
ATOM 911 C C . ARG A 1 116 ? -16.860 -1.625 29.356 1.00 68.62 116 ARG A C 1
ATOM 913 O O . ARG A 1 116 ? -17.124 -2.828 29.324 1.00 68.62 116 ARG A O 1
ATOM 920 N N . PHE A 1 117 ? -16.625 -0.939 28.241 1.00 74.19 117 PHE A N 1
ATOM 921 C CA . PHE A 1 117 ? -16.624 -1.593 26.935 1.00 74.19 117 PHE A CA 1
ATOM 922 C C . PHE A 1 117 ? -15.330 -2.369 26.691 1.00 74.19 117 PHE A C 1
ATOM 924 O O . PHE A 1 117 ? -14.224 -1.850 26.800 1.00 74.19 117 PHE A O 1
ATOM 931 N N . LEU A 1 118 ? -15.486 -3.622 26.274 1.00 82.81 118 LEU A N 1
ATOM 932 C CA . LEU A 1 118 ? -14.390 -4.416 25.732 1.00 82.81 118 LEU A CA 1
ATOM 933 C C . LEU A 1 118 ? -13.889 -3.800 24.424 1.00 82.81 118 LEU A C 1
ATOM 935 O O . LEU A 1 118 ? -14.696 -3.299 23.641 1.00 82.81 118 LEU A O 1
ATOM 939 N N . THR A 1 119 ? -12.595 -3.947 24.135 1.00 82.50 119 THR A N 1
ATOM 940 C CA . THR A 1 119 ? -11.922 -3.412 22.936 1.00 82.50 119 THR A CA 1
ATOM 941 C C . THR A 1 119 ? -12.691 -3.675 21.638 1.00 82.50 119 THR A C 1
ATOM 943 O O . THR A 1 119 ? -12.833 -2.776 20.817 1.00 82.50 119 THR A O 1
ATOM 946 N N . ARG A 1 120 ? -13.275 -4.872 21.485 1.00 83.88 120 ARG A N 1
ATOM 947 C CA . ARG A 1 120 ? -14.101 -5.253 20.322 1.00 83.88 120 ARG A CA 1
ATOM 948 C C . ARG A 1 120 ? -15.362 -4.398 20.130 1.00 83.88 120 ARG A C 1
ATOM 950 O O . ARG A 1 120 ? -15.803 -4.166 19.008 1.00 83.88 120 ARG A O 1
ATOM 957 N N . HIS A 1 121 ? -15.968 -3.941 21.222 1.00 85.19 121 HIS A N 1
ATOM 958 C CA . HIS A 1 121 ? -17.145 -3.076 21.167 1.00 85.19 121 HIS A CA 1
ATOM 959 C C . HIS A 1 121 ? -16.726 -1.644 20.836 1.00 85.19 121 HIS A C 1
ATOM 961 O O . HIS A 1 121 ? -17.380 -0.989 20.033 1.00 85.19 121 HIS A O 1
ATOM 967 N N . VAL A 1 122 ? -15.589 -1.194 21.375 1.00 84.62 122 VAL A N 1
ATOM 968 C CA . VAL A 1 122 ? -15.008 0.118 21.051 1.00 84.62 122 VAL A CA 1
ATOM 969 C C . VAL A 1 122 ? -14.673 0.214 19.573 1.00 84.62 122 VAL A C 1
ATOM 971 O O . VAL A 1 122 ? -15.093 1.159 18.918 1.00 84.62 122 VAL A O 1
ATOM 974 N N . SER A 1 123 ? -13.980 -0.787 19.026 1.00 84.44 123 SER A N 1
ATOM 975 C CA . SER A 1 123 ? -13.608 -0.811 17.610 1.00 84.44 123 SER A CA 1
ATOM 976 C C . SER A 1 123 ? -14.834 -0.780 16.699 1.00 84.44 123 SER A C 1
ATOM 978 O O . SER A 1 123 ? -14.835 -0.079 15.692 1.00 84.44 123 SER A O 1
ATOM 980 N N . SER A 1 124 ? -15.901 -1.486 17.085 1.00 85.69 124 SER A N 1
ATOM 981 C CA . SER A 1 124 ? -17.171 -1.475 16.355 1.00 85.69 124 SER A CA 1
ATOM 982 C C . SER A 1 124 ? -17.836 -0.094 16.393 1.00 85.69 124 SER A C 1
ATOM 984 O O . SER A 1 124 ? -18.324 0.380 15.373 1.00 85.69 124 SER A O 1
ATOM 986 N N . LEU A 1 125 ? -17.816 0.587 17.544 1.00 84.81 125 LEU A N 1
ATOM 987 C CA . LEU A 1 125 ? -18.376 1.935 17.687 1.00 84.81 125 LEU A CA 1
ATOM 988 C C . LEU A 1 125 ? -17.576 2.996 16.923 1.00 84.81 125 LEU A C 1
ATOM 990 O O . LEU A 1 125 ? -18.183 3.861 16.299 1.00 84.81 125 LEU A O 1
ATOM 994 N N . ILE A 1 126 ? -16.240 2.918 16.925 1.00 85.44 126 ILE A N 1
ATOM 995 C CA . ILE A 1 126 ? -15.391 3.793 16.099 1.00 85.44 126 ILE A CA 1
ATOM 996 C C . ILE A 1 126 ? -15.738 3.602 14.621 1.00 85.44 126 ILE A C 1
ATOM 998 O O . ILE A 1 126 ? -15.942 4.582 13.914 1.00 85.44 126 ILE A O 1
ATOM 1002 N N . PHE A 1 127 ? -15.852 2.349 14.165 1.00 85.69 127 PHE A N 1
ATOM 1003 C CA . PHE A 1 127 ? -16.200 2.037 12.778 1.00 85.69 127 PHE A CA 1
ATOM 1004 C C . PHE A 1 127 ? -17.553 2.643 12.380 1.00 85.69 127 PHE A C 1
ATOM 1006 O O . PHE A 1 127 ? -17.652 3.330 11.366 1.00 85.69 127 PHE A O 1
ATOM 1013 N N . ILE A 1 128 ? -18.576 2.451 13.216 1.00 86.31 128 ILE A N 1
ATOM 1014 C CA . ILE A 1 128 ? -19.910 3.036 13.033 1.00 86.31 128 ILE A CA 1
ATOM 1015 C C . ILE A 1 128 ? -19.814 4.566 12.953 1.00 86.31 128 ILE A C 1
ATOM 1017 O O . ILE A 1 128 ? -20.315 5.159 12.003 1.00 86.31 128 ILE A O 1
ATOM 1021 N N . LYS A 1 129 ? -19.131 5.216 13.902 1.00 82.25 129 LYS A N 1
ATOM 1022 C CA . LYS A 1 129 ? -19.038 6.683 13.960 1.00 82.25 129 LYS A CA 1
ATOM 1023 C C . LYS A 1 129 ? -18.237 7.292 12.802 1.00 82.25 129 LYS A C 1
ATOM 1025 O O . LYS A 1 129 ? -18.521 8.413 12.400 1.00 82.25 129 LYS A O 1
ATOM 1030 N N . GLN A 1 130 ? -17.255 6.566 12.273 1.00 81.88 130 GLN A N 1
ATOM 1031 C CA . GLN A 1 130 ? -16.400 7.024 11.177 1.00 81.88 130 GLN A CA 1
ATOM 1032 C C . GLN A 1 130 ? -17.057 6.861 9.796 1.00 81.88 130 GLN A C 1
ATOM 1034 O O . GLN A 1 130 ? -16.776 7.651 8.897 1.00 81.88 130 GLN A O 1
ATOM 1039 N N . HIS A 1 131 ? -17.894 5.835 9.607 1.00 80.62 131 HIS A N 1
ATOM 1040 C CA . HIS A 1 131 ? -18.414 5.458 8.286 1.00 80.62 131 HIS A CA 1
ATOM 1041 C C . HIS A 1 131 ? -19.912 5.701 8.085 1.00 80.62 131 HIS A C 1
ATOM 1043 O O . HIS A 1 131 ? -20.365 5.683 6.940 1.00 80.62 131 HIS A O 1
ATOM 1049 N N . ILE A 1 132 ? -20.688 5.922 9.148 1.00 78.75 132 ILE A N 1
ATOM 1050 C CA . ILE A 1 132 ? -22.102 6.275 9.007 1.00 78.75 132 ILE A CA 1
ATOM 1051 C C . ILE A 1 132 ? -22.206 7.783 8.741 1.00 78.75 132 ILE A C 1
ATOM 1053 O O . ILE A 1 132 ? -21.698 8.569 9.543 1.00 78.75 132 ILE A O 1
ATOM 1057 N N . PRO A 1 133 ? -22.853 8.212 7.638 1.00 68.94 133 PRO A N 1
ATOM 1058 C CA . PRO A 1 133 ? -23.134 9.624 7.404 1.00 68.94 133 PRO A CA 1
ATOM 1059 C C . PRO A 1 133 ? -23.943 10.179 8.575 1.00 68.94 133 PRO A C 1
ATOM 1061 O O . PRO A 1 133 ? -24.880 9.523 9.032 1.00 68.94 133 PRO A O 1
ATOM 1064 N N . SER A 1 134 ? -23.613 11.379 9.053 1.00 65.81 134 SER A N 1
ATOM 1065 C CA . SER A 1 134 ? -24.456 12.050 10.039 1.00 65.81 134 SER A CA 1
ATOM 1066 C C . SER A 1 134 ? -25.849 12.227 9.436 1.00 65.81 134 SER A C 1
ATOM 1068 O O . SER A 1 134 ? -26.025 12.946 8.450 1.00 65.81 134 SER A O 1
ATOM 1070 N N . ILE A 1 135 ? -26.828 11.523 10.002 1.00 65.19 135 ILE A N 1
ATOM 1071 C CA . ILE A 1 135 ? -28.238 11.726 9.694 1.00 65.19 135 ILE A CA 1
ATOM 1072 C C . ILE A 1 135 ? -28.579 13.059 10.355 1.00 65.19 135 ILE A C 1
ATOM 1074 O O . ILE A 1 135 ? -28.854 13.112 11.549 1.00 65.19 135 ILE A O 1
ATOM 1078 N N . ASN A 1 136 ? -28.407 14.148 9.612 1.00 59.03 136 ASN A N 1
ATOM 1079 C CA . ASN A 1 136 ? -28.874 15.452 10.049 1.00 59.03 136 ASN A CA 1
ATOM 1080 C C . ASN A 1 136 ? -30.408 15.411 9.960 1.00 59.03 136 ASN A C 1
ATOM 1082 O O . ASN A 1 136 ? -30.940 15.358 8.850 1.00 59.03 136 ASN A O 1
ATOM 1086 N N . GLU A 1 137 ? -31.078 15.360 11.113 1.00 44.25 137 GLU A N 1
ATOM 1087 C CA . GLU A 1 137 ? -32.482 15.778 11.265 1.00 44.25 137 GLU A CA 1
ATOM 1088 C C . GLU A 1 137 ? -32.586 17.307 11.293 1.00 44.25 137 GLU A C 1
ATOM 1090 O O . GLU A 1 137 ? -31.671 17.955 11.858 1.00 44.25 137 GLU A O 1
#

Nearest PDB structures (foldseek):
  8yz6-assembly1_C  TM=2.819E-01  e=9.116E+00  Severe acute respiratory syndrome coronavirus 2

Solvent-accessible surface area (backbone atoms only — not comparable to full-atom values): 8818 Å² total; per-residue (Å²): 140,84,82,82,81,78,83,75,74,74,84,57,71,58,80,62,52,55,56,50,56,57,37,54,53,64,71,42,76,93,69,60,76,90,63,87,74,70,98,76,73,72,78,48,47,68,31,51,46,52,48,20,65,73,71,73,47,66,45,74,63,37,52,53,53,48,52,55,47,61,75,59,74,50,91,88,65,81,52,74,64,53,50,55,54,53,60,68,50,66,81,55,77,92,50,68,67,69,55,47,55,58,54,55,52,44,56,71,66,48,39,91,93,47,70,81,66,53,70,73,56,49,54,51,49,51,50,49,68,74,69,52,76,83,80,79,127

Mean predicted aligned error: 13.76 Å

InterPro domains:
  IPR008906 HAT, C-terminal dimerisation domain [PF05699] (92-131)
  IPR012337 Ribonuclease H-like superfamily [SSF53098] (91-133)

Secondary structure (DSSP, 8-state):
------------SHHHHHHHHHHGGGG-GGGS-SS---SS--TTHHHHHHHHHHHT--HHHHHHHHHHHHHTT-TT---HHHHHHHHHHTTS-S-THHHHHHHHHHHHH--GGGTT--HHHHHHHHHHHHHS-----

pLDDT: mean 70.49, std 14.94, range [32.44, 88.56]